Protein AF-A0A1Z5KYS0-F1 (afdb_monomer)

pLDDT: mean 73.04, std 24.01, range [30.31, 96.69]

Foldseek 3Di:
DDDDPDLDDPPDDDDDPDDDDDPDDDDDDDDDDDDDDPDDDDQAAQCPPHDQVRAPAPPVDRSHHNVVVVLVVLCVVPNPPPPQAPRDADDPVLVVVVRVCCRHHNPVPDDCVDVSNVDNND

Structure (mmCIF, N/CA/C/O backbone):
data_AF-A0A1Z5KYS0-F1
#
_entry.id   AF-A0A1Z5KYS0-F1
#
loop_
_atom_site.group_PDB
_atom_site.id
_atom_site.type_symbol
_atom_site.label_atom_id
_atom_site.label_alt_id
_atom_site.label_comp_id
_atom_site.label_asym_id
_atom_site.label_entity_id
_atom_site.label_seq_id
_atom_site.pdbx_PDB_ins_code
_atom_site.Cartn_x
_atom_site.Cartn_y
_atom_site.Cartn_z
_atom_site.occupancy
_atom_site.B_iso_or_equiv
_atom_site.auth_seq_id
_atom_site.auth_comp_id
_atom_site.auth_asym_id
_atom_site.auth_atom_id
_atom_site.pdbx_PDB_model_num
ATOM 1 N N . MET A 1 1 ? 33.883 -16.705 -7.461 1.00 39.38 1 MET A N 1
ATOM 2 C CA . MET A 1 1 ? 33.273 -15.656 -6.619 1.00 39.38 1 MET A CA 1
ATOM 3 C C . MET A 1 1 ? 32.196 -14.963 -7.444 1.00 39.38 1 MET A C 1
ATOM 5 O O . MET A 1 1 ? 32.565 -14.161 -8.294 1.00 39.38 1 MET A O 1
ATOM 9 N N . PRO A 1 2 ? 30.908 -15.334 -7.345 1.00 38.56 2 PRO A N 1
ATOM 10 C CA . PRO A 1 2 ? 29.877 -14.685 -8.144 1.00 38.56 2 PRO A CA 1
ATOM 11 C C . PRO A 1 2 ? 29.482 -13.353 -7.494 1.00 38.56 2 PRO A C 1
ATOM 13 O O . PRO A 1 2 ? 29.273 -13.273 -6.285 1.00 38.56 2 PRO A O 1
ATOM 16 N N . GLY A 1 3 ? 29.469 -12.306 -8.317 1.00 35.06 3 GLY A N 1
ATOM 17 C CA . GLY A 1 3 ? 29.238 -10.921 -7.928 1.00 35.06 3 GLY A CA 1
ATOM 18 C C . GLY A 1 3 ? 27.807 -10.650 -7.473 1.00 35.06 3 GLY A C 1
ATOM 19 O O . GLY A 1 3 ? 26.844 -11.199 -8.005 1.00 35.06 3 GLY A O 1
ATOM 20 N N . HIS A 1 4 ? 27.695 -9.764 -6.487 1.00 38.06 4 HIS A N 1
ATOM 21 C CA . HIS A 1 4 ? 26.445 -9.205 -5.993 1.00 38.06 4 HIS A CA 1
ATOM 22 C C . HIS A 1 4 ? 25.727 -8.440 -7.117 1.00 38.06 4 HIS A C 1
ATOM 24 O O . HIS A 1 4 ? 26.135 -7.342 -7.496 1.00 38.06 4 HIS A O 1
ATOM 30 N N . GLY A 1 5 ? 24.648 -9.019 -7.647 1.00 36.84 5 GLY A N 1
ATOM 31 C CA . GLY A 1 5 ? 23.683 -8.306 -8.478 1.00 36.84 5 GLY A CA 1
ATOM 32 C C . GLY A 1 5 ? 22.889 -7.341 -7.604 1.00 36.84 5 GLY A C 1
ATOM 33 O O . GLY A 1 5 ? 21.962 -7.749 -6.912 1.00 36.84 5 GLY A O 1
ATOM 34 N N . GLY A 1 6 ? 23.296 -6.072 -7.593 1.00 38.47 6 GLY A N 1
ATOM 35 C CA . GLY A 1 6 ? 22.588 -5.010 -6.886 1.00 38.47 6 GLY A CA 1
ATOM 36 C C . GLY A 1 6 ? 21.197 -4.789 -7.480 1.00 38.47 6 GLY A C 1
ATOM 37 O O . GLY A 1 6 ? 21.057 -4.508 -8.670 1.00 38.47 6 GLY A O 1
ATOM 38 N N . CYS A 1 7 ? 20.175 -4.900 -6.638 1.00 47.72 7 CYS A N 1
ATOM 39 C CA . CYS A 1 7 ? 18.810 -4.484 -6.930 1.00 47.72 7 CYS A CA 1
ATOM 40 C C . CYS A 1 7 ? 18.803 -2.952 -7.088 1.00 47.72 7 CYS A C 1
ATOM 42 O O . CYS A 1 7 ? 18.850 -2.214 -6.106 1.00 47.72 7 CYS A O 1
ATOM 44 N N . ARG A 1 8 ? 18.861 -2.448 -8.328 1.00 41.91 8 ARG A N 1
ATOM 45 C CA . ARG A 1 8 ? 18.898 -1.003 -8.593 1.00 41.91 8 ARG A CA 1
ATOM 46 C C . ARG A 1 8 ? 17.485 -0.427 -8.527 1.00 41.91 8 ARG A C 1
ATOM 48 O O . ARG A 1 8 ? 16.832 -0.280 -9.555 1.00 41.91 8 ARG A O 1
ATOM 55 N N . VAL A 1 9 ? 17.037 -0.085 -7.323 1.00 41.75 9 VAL A N 1
ATOM 56 C CA . VAL A 1 9 ? 15.852 0.757 -7.116 1.00 41.75 9 VAL A CA 1
ATOM 57 C C . VAL A 1 9 ? 16.281 2.213 -7.321 1.00 41.75 9 VAL A C 1
ATOM 59 O O . VAL A 1 9 ? 17.163 2.707 -6.621 1.00 41.75 9 VAL A O 1
ATOM 62 N N . ILE A 1 10 ? 15.711 2.892 -8.320 1.00 41.94 10 ILE A N 1
ATOM 63 C CA . ILE A 1 10 ? 15.899 4.337 -8.505 1.00 41.94 10 ILE A CA 1
ATOM 64 C C . ILE A 1 10 ? 15.116 5.034 -7.386 1.00 41.94 10 ILE A C 1
ATOM 66 O O . ILE A 1 10 ? 13.899 5.170 -7.466 1.00 41.94 10 ILE A O 1
ATOM 70 N N . LEU A 1 11 ? 15.816 5.433 -6.323 1.00 36.88 11 LEU A N 1
ATOM 71 C CA . LEU A 1 11 ? 15.319 6.397 -5.346 1.00 36.88 11 LEU A CA 1
ATOM 72 C C . LEU A 1 11 ? 15.327 7.771 -6.037 1.00 36.88 11 LEU A C 1
ATOM 74 O O . LEU A 1 11 ? 16.395 8.325 -6.293 1.00 36.88 11 LEU A O 1
ATOM 78 N N . SER A 1 12 ? 14.163 8.292 -6.419 1.00 33.09 12 SER A N 1
ATOM 79 C CA . SER A 1 12 ? 14.050 9.679 -6.877 1.00 33.09 12 SER A CA 1
ATOM 80 C C . SER A 1 12 ? 13.867 10.589 -5.664 1.00 33.09 12 SER A C 1
ATOM 82 O O . SER A 1 12 ? 12.824 10.531 -5.021 1.00 33.09 12 SER A O 1
ATOM 84 N N . ASP A 1 13 ? 14.872 11.421 -5.385 1.00 30.31 13 ASP A N 1
ATOM 85 C CA . ASP A 1 13 ? 14.805 12.533 -4.433 1.00 30.31 13 ASP A CA 1
ATOM 86 C C . ASP A 1 13 ? 14.952 13.875 -5.190 1.00 30.31 13 ASP A C 1
ATOM 88 O O . ASP A 1 13 ? 15.904 14.053 -5.949 1.00 30.31 13 ASP A O 1
ATOM 92 N N . GLU A 1 14 ? 13.967 14.759 -4.968 1.00 35.59 14 GLU A N 1
ATOM 93 C CA . GLU A 1 14 ? 13.900 16.231 -5.159 1.00 35.59 14 GLU A CA 1
ATOM 94 C C . GLU A 1 14 ? 13.916 16.871 -6.585 1.00 35.59 14 GLU A C 1
ATOM 96 O O . GLU A 1 14 ? 14.666 16.460 -7.474 1.00 35.59 14 GLU A O 1
ATOM 101 N N . PRO A 1 15 ? 13.075 17.904 -6.864 1.00 43.00 15 PRO A N 1
ATOM 102 C CA . PRO A 1 15 ? 12.809 18.431 -8.196 1.00 43.00 15 PRO A CA 1
ATOM 103 C C . PRO A 1 15 ? 13.695 19.645 -8.516 1.00 43.00 15 PRO A C 1
ATOM 105 O O . PRO A 1 15 ? 13.418 20.772 -8.114 1.00 43.00 15 PRO A O 1
ATOM 108 N N . SER A 1 16 ? 14.716 19.453 -9.352 1.00 34.41 16 SER A N 1
ATOM 109 C CA . SER A 1 16 ? 15.463 20.576 -9.928 1.00 34.41 16 SER A CA 1
ATOM 110 C C . SER A 1 16 ? 14.949 20.908 -11.331 1.00 34.41 16 SER A C 1
ATOM 112 O O . SER A 1 16 ? 15.157 20.165 -12.293 1.00 34.41 16 SER A O 1
ATOM 114 N N . LEU A 1 17 ? 14.256 22.047 -11.447 1.00 41.91 17 LEU A N 1
ATOM 115 C CA . LEU A 1 17 ? 13.911 22.699 -12.712 1.00 41.91 17 LEU A CA 1
ATOM 116 C C . LEU A 1 17 ? 15.181 22.878 -13.557 1.00 41.91 17 LEU A C 1
ATOM 118 O O . LEU A 1 17 ? 15.851 23.878 -13.343 1.00 41.91 17 LEU A O 1
ATOM 122 N N . LYS A 1 18 ? 15.475 21.983 -14.517 1.00 40.44 18 LYS A N 1
ATOM 123 C CA . LYS A 1 18 ? 16.079 22.260 -15.848 1.00 40.44 18 LYS A CA 1
ATOM 124 C C . LYS A 1 18 ? 15.988 21.023 -16.754 1.00 40.44 18 LYS A C 1
ATOM 126 O O . LYS A 1 18 ? 16.911 20.225 -16.822 1.00 40.44 18 LYS A O 1
ATOM 131 N N . ALA A 1 19 ? 14.905 20.903 -17.516 1.00 34.00 19 ALA A N 1
ATOM 132 C CA . ALA A 1 19 ? 14.865 20.039 -18.701 1.00 34.00 19 ALA A CA 1
ATOM 133 C C . ALA A 1 19 ? 13.894 20.605 -19.748 1.00 34.00 19 ALA A C 1
ATOM 135 O O . ALA A 1 19 ? 13.027 19.919 -20.283 1.00 34.00 19 ALA A O 1
ATOM 136 N N . ALA A 1 20 ? 14.029 21.900 -20.038 1.00 43.34 20 ALA A N 1
ATOM 137 C CA . ALA A 1 20 ? 13.602 22.394 -21.333 1.00 43.34 20 ALA A CA 1
ATOM 138 C C . ALA A 1 20 ? 14.529 21.777 -22.387 1.00 43.34 20 ALA A C 1
ATOM 140 O O . ALA A 1 20 ? 15.750 21.792 -22.225 1.00 43.34 20 ALA A O 1
ATOM 141 N N . THR A 1 21 ? 13.934 21.329 -23.490 1.00 45.03 21 THR A N 1
ATOM 142 C CA . THR A 1 21 ? 14.578 20.792 -24.701 1.00 45.03 21 THR A CA 1
ATOM 143 C C . THR A 1 21 ? 14.892 19.295 -24.666 1.00 45.03 21 THR A C 1
ATOM 145 O O . THR A 1 21 ? 15.998 18.896 -24.342 1.00 45.03 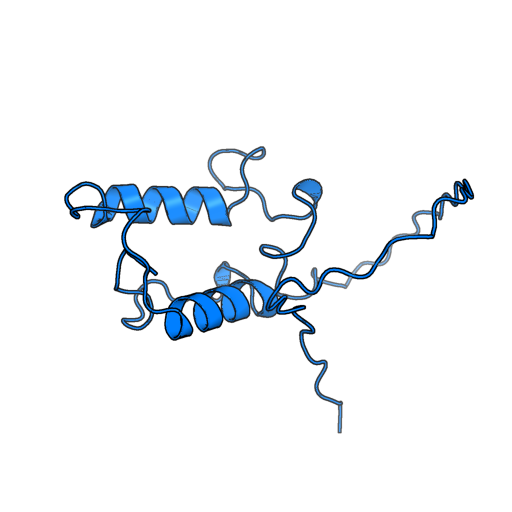21 THR A O 1
ATOM 148 N N . MET A 1 22 ? 13.936 18.471 -25.111 1.00 47.06 22 MET A N 1
ATOM 149 C CA . MET A 1 22 ? 14.167 17.451 -26.149 1.00 47.06 22 MET A CA 1
ATOM 150 C C . MET A 1 22 ? 12.843 16.791 -26.561 1.00 47.06 22 MET A C 1
ATOM 152 O O . MET A 1 22 ? 12.547 15.645 -26.249 1.00 47.06 22 MET A O 1
ATOM 156 N N . TRP A 1 23 ? 12.039 17.536 -27.323 1.00 37.59 23 TRP A N 1
ATOM 157 C CA . TRP A 1 23 ? 10.987 16.959 -28.160 1.00 37.59 23 TRP A CA 1
ATOM 158 C C . TRP A 1 23 ? 11.532 16.803 -29.578 1.00 37.59 23 TRP A C 1
ATOM 160 O O . TRP A 1 23 ? 11.485 17.738 -30.384 1.00 37.59 23 TRP A O 1
ATOM 170 N N . ARG A 1 24 ? 12.060 15.619 -29.894 1.00 4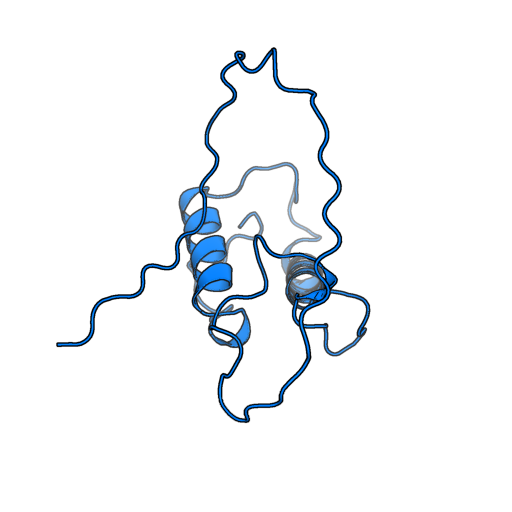1.84 24 ARG A N 1
ATOM 171 C CA . ARG A 1 24 ? 12.163 15.126 -31.271 1.00 41.84 24 ARG A CA 1
ATOM 172 C C . ARG A 1 24 ? 11.913 13.629 -31.271 1.00 41.84 24 ARG A C 1
ATOM 174 O O . ARG A 1 24 ? 12.621 12.863 -30.629 1.00 41.84 24 ARG A O 1
ATOM 181 N N . GLY A 1 25 ? 10.852 13.259 -31.977 1.00 45.97 25 GLY A N 1
ATOM 182 C CA . GLY A 1 25 ? 10.387 11.894 -32.095 1.00 45.97 25 GLY A CA 1
ATOM 183 C C . GLY A 1 25 ? 11.383 10.973 -32.786 1.00 45.97 25 GLY A C 1
ATOM 184 O O . GLY A 1 25 ? 12.182 11.376 -33.633 1.00 45.97 25 GLY A O 1
ATOM 185 N N . LYS A 1 26 ? 11.241 9.695 -32.459 1.00 43.56 26 LYS A N 1
ATOM 186 C CA . LYS A 1 26 ? 11.567 8.597 -33.355 1.00 43.56 26 LYS A CA 1
ATOM 187 C C . LYS A 1 26 ? 10.718 7.400 -32.947 1.00 43.56 26 LYS A C 1
ATOM 189 O O . LYS A 1 26 ? 10.873 6.850 -31.864 1.00 43.56 26 LYS A O 1
ATOM 194 N N . VAL A 1 27 ? 9.792 7.043 -33.826 1.00 52.59 27 VAL A N 1
ATOM 195 C CA . VAL A 1 27 ? 9.081 5.769 -33.801 1.00 52.59 27 VAL A CA 1
ATOM 196 C C . VAL A 1 27 ? 10.042 4.679 -34.273 1.00 52.59 27 VAL A C 1
ATOM 198 O O . VAL A 1 27 ? 10.623 4.791 -35.349 1.00 52.59 27 VAL A O 1
ATOM 201 N N . VAL A 1 28 ? 10.219 3.628 -33.474 1.00 45.19 28 VAL A N 1
ATOM 202 C CA . VAL A 1 28 ? 10.783 2.352 -33.931 1.00 45.19 28 VAL A CA 1
ATOM 203 C C . VAL A 1 28 ? 9.958 1.245 -33.288 1.00 45.19 28 VAL A C 1
ATOM 205 O O . VAL A 1 28 ? 10.158 0.888 -32.131 1.00 45.19 28 VAL A O 1
ATOM 208 N N . HIS A 1 29 ? 9.014 0.695 -34.048 1.00 41.78 29 HIS A N 1
ATOM 209 C CA . HIS A 1 29 ? 8.437 -0.603 -33.729 1.00 41.78 29 HIS A CA 1
ATOM 210 C C . HIS A 1 29 ? 9.531 -1.665 -33.904 1.00 41.78 29 HIS A C 1
ATOM 212 O O . HIS A 1 29 ? 9.937 -1.952 -35.027 1.00 41.78 29 HIS A O 1
ATOM 218 N N . SER A 1 30 ? 10.003 -2.259 -32.805 1.00 38.88 30 SER A N 1
ATOM 219 C CA . SER A 1 30 ? 10.823 -3.474 -32.838 1.00 38.88 30 SER A CA 1
ATOM 220 C C .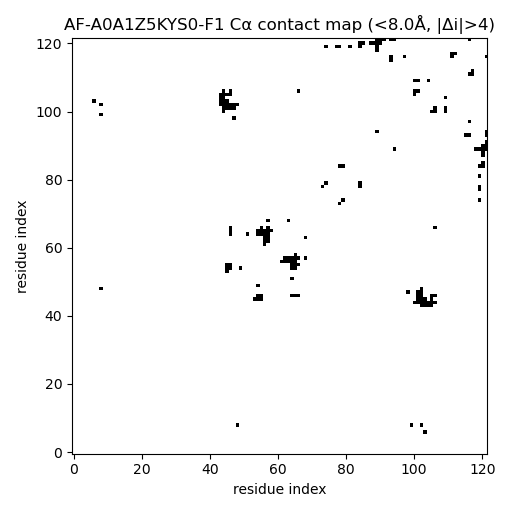 SER A 1 30 ? 10.087 -4.593 -32.113 1.00 38.88 30 SER A C 1
ATOM 222 O O . SER A 1 30 ? 9.973 -4.614 -30.893 1.00 38.88 30 SER A O 1
ATOM 224 N N . TRP A 1 31 ? 9.543 -5.502 -32.908 1.00 49.34 31 TRP A N 1
ATOM 225 C CA . TRP A 1 31 ? 8.783 -6.675 -32.514 1.00 49.34 31 TRP A CA 1
ATOM 226 C C . TRP A 1 31 ? 9.813 -7.798 -32.436 1.00 49.34 31 TRP A C 1
ATOM 228 O O . TRP A 1 31 ? 10.346 -8.237 -33.456 1.00 49.34 31 TRP A O 1
ATOM 238 N N . LYS A 1 32 ? 10.176 -8.209 -31.218 1.00 49.41 32 LYS A N 1
ATOM 239 C CA . LYS A 1 32 ? 11.165 -9.267 -30.993 1.00 49.41 32 LYS A CA 1
ATOM 240 C C . LYS A 1 32 ? 10.485 -10.516 -30.439 1.00 49.41 32 LYS A C 1
ATOM 242 O O . LYS A 1 32 ? 10.127 -10.586 -29.273 1.00 49.41 32 LYS A O 1
ATOM 247 N N . LYS A 1 33 ? 10.304 -11.456 -31.372 1.00 46.69 33 LYS A N 1
ATOM 248 C CA . LYS A 1 33 ? 10.297 -12.926 -31.269 1.00 46.69 33 LYS A CA 1
ATOM 249 C C . LYS A 1 33 ? 10.306 -13.524 -29.855 1.00 46.69 33 LYS A C 1
ATOM 251 O O . LYS A 1 33 ? 11.322 -13.505 -29.168 1.00 46.69 33 LYS A O 1
ATOM 256 N N . PHE A 1 34 ? 9.201 -14.193 -29.530 1.00 44.41 34 PHE A N 1
ATOM 257 C CA . PHE A 1 34 ? 9.133 -15.260 -28.537 1.00 44.41 34 PHE A CA 1
ATOM 258 C C . PHE A 1 34 ? 9.970 -16.462 -29.003 1.00 44.41 34 PHE A C 1
ATOM 260 O O . PHE A 1 34 ? 9.700 -17.041 -30.055 1.00 44.41 34 PHE A O 1
ATOM 267 N N . HIS A 1 35 ? 10.955 -16.855 -28.201 1.00 42.09 35 HIS A N 1
ATOM 268 C CA . HIS A 1 35 ? 11.485 -18.216 -28.171 1.00 42.09 35 HIS A CA 1
ATOM 269 C C . HIS A 1 35 ? 11.532 -18.631 -26.702 1.00 42.09 35 HIS A C 1
ATOM 271 O O . HIS A 1 35 ? 12.138 -17.947 -25.880 1.00 42.09 35 HIS A O 1
ATOM 277 N N . GLY A 1 36 ? 10.821 -19.707 -26.371 1.00 41.97 36 GLY A N 1
ATOM 278 C CA . GLY A 1 36 ? 10.733 -20.217 -25.011 1.00 41.97 36 GLY A CA 1
ATOM 279 C C . GLY A 1 36 ? 12.079 -20.737 -24.511 1.00 41.97 36 GLY A C 1
ATOM 280 O O . GLY A 1 36 ? 12.744 -21.514 -25.195 1.00 41.97 36 GLY A O 1
ATOM 281 N N . SER A 1 37 ? 12.427 -20.344 -23.287 1.00 38.81 37 SER A N 1
ATOM 282 C CA . SER A 1 37 ? 13.348 -21.074 -22.423 1.00 38.81 37 SER A CA 1
ATOM 283 C C . SER A 1 37 ? 12.682 -21.227 -21.060 1.00 38.81 37 SER A C 1
ATOM 285 O O . SER A 1 37 ? 12.399 -20.248 -20.373 1.00 38.81 37 SER A O 1
ATOM 287 N N . LEU A 1 38 ? 12.416 -22.475 -20.689 1.00 47.12 38 LEU A N 1
ATOM 288 C CA . LEU A 1 38 ? 12.174 -22.901 -19.317 1.00 47.12 38 LEU A CA 1
ATOM 289 C C . LEU A 1 38 ? 13.385 -22.480 -18.456 1.00 47.12 38 LEU A C 1
ATOM 291 O O . LEU A 1 38 ? 14.521 -22.597 -18.911 1.00 47.12 38 LEU A O 1
ATOM 295 N N . ALA A 1 39 ? 13.122 -22.011 -17.233 1.00 45.47 39 ALA A N 1
ATOM 296 C CA . ALA A 1 39 ? 14.080 -21.557 -16.213 1.00 45.47 39 ALA A CA 1
ATOM 297 C C . ALA A 1 39 ? 14.654 -20.125 -16.343 1.00 45.47 39 ALA A C 1
ATOM 299 O O . ALA A 1 39 ? 15.858 -19.915 -16.437 1.00 45.47 39 ALA A O 1
ATOM 300 N N . SER A 1 40 ? 13.808 -19.119 -16.131 1.00 40.88 40 SER A N 1
ATOM 301 C CA . SER A 1 40 ? 14.139 -18.108 -15.121 1.00 40.88 40 SER A CA 1
ATOM 302 C C . SER A 1 40 ? 12.862 -17.770 -14.371 1.00 40.88 40 SER A C 1
ATOM 304 O O . SER A 1 40 ? 11.967 -17.134 -14.925 1.00 40.88 40 SER A O 1
ATOM 306 N N . LEU A 1 41 ? 12.757 -18.232 -13.123 1.00 41.25 41 LEU A N 1
ATOM 307 C CA . LEU A 1 41 ? 11.813 -17.639 -12.181 1.00 41.25 41 LEU A CA 1
ATOM 308 C C . LEU A 1 41 ? 11.959 -16.109 -12.280 1.00 41.25 41 LEU A C 1
ATOM 310 O O . LEU A 1 41 ? 13.102 -15.642 -12.382 1.00 41.25 41 LEU A O 1
ATOM 314 N N . PRO A 1 42 ? 10.852 -15.346 -12.301 1.00 45.09 42 PRO A N 1
ATOM 315 C CA . PRO A 1 42 ? 10.921 -13.891 -12.367 1.00 45.09 42 PRO A CA 1
ATOM 316 C C . PRO A 1 42 ? 11.895 -13.405 -11.281 1.00 45.09 42 PRO A C 1
ATOM 318 O O . PRO A 1 42 ? 11.809 -13.895 -10.149 1.00 45.09 42 PRO A O 1
ATOM 321 N N . PRO A 1 43 ? 12.878 -12.536 -11.599 1.00 48.16 43 PRO A N 1
ATOM 322 C CA . PRO A 1 43 ? 13.821 -12.044 -10.602 1.00 48.16 43 PRO A CA 1
ATOM 323 C C . PRO A 1 43 ? 13.061 -11.538 -9.373 1.00 48.16 43 PRO A C 1
ATOM 325 O O . PRO A 1 43 ? 12.198 -10.681 -9.466 1.00 48.16 43 PRO A O 1
ATOM 328 N N . LYS A 1 44 ? 13.319 -12.135 -8.215 1.00 52.72 44 LYS A N 1
ATOM 329 C CA . LYS A 1 44 ? 12.631 -11.851 -6.948 1.00 52.72 44 LYS A CA 1
ATOM 330 C C . LYS A 1 44 ? 12.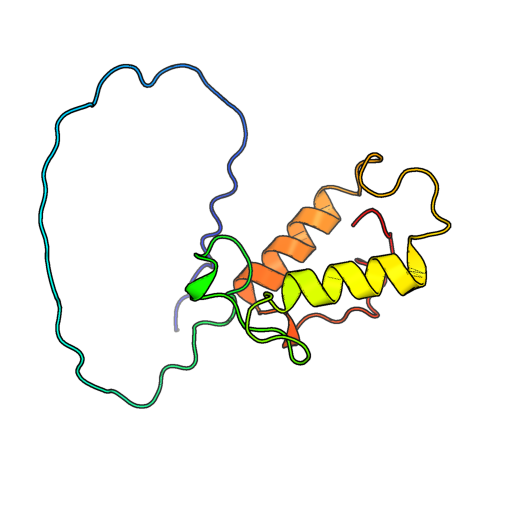502 -10.325 -6.768 1.00 52.72 44 LYS A C 1
ATOM 332 O O . LYS A 1 44 ? 13.527 -9.653 -6.757 1.00 52.72 44 LYS A O 1
ATOM 337 N N . GLY A 1 45 ? 11.267 -9.792 -6.729 1.00 60.38 45 GLY A N 1
ATOM 338 C CA . GLY A 1 45 ? 11.012 -8.340 -6.654 1.00 60.38 45 GLY A CA 1
ATOM 339 C C . GLY A 1 45 ? 10.226 -7.681 -7.808 1.00 60.38 45 GLY A C 1
ATOM 340 O O . GLY A 1 45 ? 10.783 -6.890 -8.557 1.00 60.38 45 GLY A O 1
ATOM 341 N N . HIS A 1 46 ? 8.926 -7.977 -7.954 1.00 68.56 46 HIS A N 1
ATOM 342 C CA . HIS A 1 46 ? 8.070 -7.480 -9.061 1.00 68.56 46 HIS A CA 1
ATOM 343 C C . HIS A 1 46 ? 6.866 -6.633 -8.611 1.00 68.56 46 HIS A C 1
ATOM 345 O O . HIS A 1 46 ? 5.899 -6.488 -9.346 1.00 68.56 46 HIS A O 1
ATOM 351 N N . SER A 1 47 ? 6.848 -6.111 -7.386 1.00 82.44 47 SER A N 1
ATOM 352 C CA . SER A 1 47 ? 5.647 -5.419 -6.875 1.00 82.44 47 SER A CA 1
ATOM 353 C C . SER A 1 47 ? 5.779 -3.898 -6.802 1.00 82.44 47 SER A C 1
ATOM 355 O O . SER A 1 47 ? 4.784 -3.224 -6.561 1.00 82.44 47 SER A O 1
ATOM 357 N N . MET A 1 48 ? 6.979 -3.346 -7.011 1.00 87.38 48 MET A N 1
ATOM 358 C CA . MET A 1 48 ? 7.272 -1.916 -6.875 1.00 87.38 48 MET A CA 1
ATOM 359 C C . MET A 1 48 ? 8.135 -1.443 -8.046 1.00 87.38 48 MET A C 1
ATOM 361 O O . MET A 1 48 ? 9.105 -2.103 -8.405 1.00 87.38 48 MET A O 1
ATOM 365 N N . GLY A 1 49 ? 7.797 -0.291 -8.631 1.00 86.88 49 GLY A N 1
ATOM 366 C CA . GLY A 1 49 ? 8.578 0.313 -9.720 1.00 86.88 49 GLY A CA 1
ATOM 367 C C . GLY A 1 49 ? 8.485 -0.403 -11.076 1.00 86.88 49 GLY A C 1
ATOM 368 O O . GLY A 1 49 ? 9.303 -0.133 -11.952 1.00 86.88 49 GLY A O 1
ATOM 369 N N . VAL A 1 50 ? 7.501 -1.290 -11.259 1.00 89.06 50 VAL A N 1
ATOM 370 C CA . VAL A 1 50 ? 7.243 -2.026 -12.510 1.00 89.06 50 VAL A CA 1
ATOM 371 C C . VAL A 1 50 ? 5.846 -1.706 -13.068 1.00 89.06 50 VAL A C 1
ATOM 373 O O . VAL A 1 50 ? 4.997 -1.204 -12.323 1.00 89.06 50 VAL A O 1
ATOM 376 N N . PRO A 1 51 ? 5.573 -1.961 -14.363 1.00 92.25 51 PRO A N 1
ATOM 377 C CA . PRO A 1 51 ? 4.232 -1.821 -14.930 1.00 92.25 51 PRO A CA 1
ATOM 378 C C . PRO A 1 51 ? 3.198 -2.696 -14.209 1.00 92.25 51 PRO A C 1
ATOM 380 O O . PRO A 1 51 ? 3.499 -3.817 -13.811 1.00 92.25 51 PRO A O 1
ATOM 383 N N . LEU A 1 52 ? 1.946 -2.230 -14.116 1.00 91.00 52 LEU A N 1
ATOM 384 C CA . LEU A 1 52 ? 0.866 -2.984 -13.458 1.00 91.00 52 LEU A CA 1
ATOM 385 C C . LEU A 1 52 ? 0.611 -4.366 -14.082 1.00 91.00 52 LEU A C 1
ATOM 387 O O . LEU A 1 52 ? 0.181 -5.269 -13.373 1.00 91.00 52 LEU A O 1
ATOM 391 N N . SER A 1 53 ? 0.887 -4.535 -15.381 1.00 90.12 53 SER A N 1
ATOM 392 C CA . SER A 1 53 ? 0.786 -5.823 -16.085 1.00 90.12 53 SER A CA 1
ATOM 393 C C . SER A 1 53 ? 1.764 -6.878 -15.574 1.00 90.12 53 SER A C 1
ATOM 395 O O . SER A 1 53 ? 1.522 -8.067 -15.760 1.00 90.12 53 SER A O 1
ATOM 397 N N . ASP A 1 54 ? 2.860 -6.434 -14.958 1.00 90.12 54 ASP A N 1
ATOM 398 C CA . ASP A 1 54 ? 3.974 -7.279 -14.531 1.00 90.12 54 ASP A CA 1
ATOM 399 C C . ASP A 1 54 ? 3.918 -7.545 -13.016 1.00 90.12 54 ASP A C 1
ATOM 401 O O . ASP A 1 54 ? 4.707 -8.327 -12.482 1.00 90.12 54 ASP A O 1
ATOM 405 N N . CYS A 1 55 ? 2.971 -6.910 -12.317 1.00 91.12 55 CYS A N 1
ATOM 406 C CA . CYS A 1 55 ? 2.725 -7.135 -10.903 1.00 91.12 55 CYS A CA 1
ATOM 407 C C . CYS A 1 55 ? 2.082 -8.512 -10.670 1.00 91.12 55 CYS A C 1
ATOM 409 O O . CYS A 1 55 ? 1.153 -8.890 -11.389 1.00 91.12 55 CYS A O 1
ATOM 411 N N . PRO A 1 56 ? 2.474 -9.235 -9.605 1.00 90.38 56 PRO A N 1
ATOM 412 C CA . PRO A 1 56 ? 1.771 -10.442 -9.189 1.00 90.38 56 PRO A CA 1
ATOM 413 C C . PRO A 1 56 ? 0.288 -10.144 -8.897 1.00 90.38 56 PRO A C 1
ATOM 415 O O . PRO A 1 56 ? 0.010 -9.204 -8.139 1.00 90.38 56 PRO A O 1
ATOM 418 N N . PRO A 1 57 ? -0.661 -10.911 -9.460 1.00 92.50 57 PRO A N 1
ATOM 419 C CA . PRO A 1 57 ? -2.083 -10.729 -9.189 1.00 92.50 57 PRO A CA 1
ATOM 420 C C . PRO A 1 57 ? -2.442 -11.177 -7.768 1.00 92.50 57 PRO A C 1
ATOM 422 O O . PRO A 1 57 ? -1.799 -12.060 -7.201 1.00 92.50 57 PRO A O 1
ATOM 425 N N . SER A 1 58 ? -3.485 -10.584 -7.190 1.00 92.81 58 SER A N 1
ATOM 426 C CA . SER A 1 58 ? -4.053 -11.039 -5.920 1.00 92.81 58 SER A CA 1
ATOM 427 C C . SER A 1 58 ? -4.785 -12.378 -6.076 1.00 92.81 58 SER A C 1
ATOM 429 O O . SER A 1 58 ? -5.234 -12.726 -7.170 1.00 92.81 58 SER A O 1
ATOM 431 N N . LEU A 1 59 ? -4.929 -13.117 -4.971 1.00 87.75 59 LEU A N 1
ATOM 432 C CA . LEU A 1 59 ? -5.643 -14.400 -4.946 1.00 87.75 59 LEU A CA 1
ATOM 433 C C . LEU A 1 59 ? -7.152 -14.232 -5.175 1.00 87.75 59 LEU A C 1
ATOM 435 O O . LEU A 1 59 ? -7.771 -15.076 -5.816 1.00 87.75 59 LEU A O 1
ATOM 439 N N . ASP A 1 60 ? -7.725 -13.133 -4.678 1.00 90.56 60 ASP A N 1
ATOM 440 C CA . ASP A 1 60 ? -9.171 -12.893 -4.712 1.00 90.56 60 ASP A CA 1
ATOM 441 C C . ASP A 1 60 ? -9.625 -12.209 -6.014 1.00 90.56 60 ASP A C 1
ATOM 443 O O . ASP A 1 60 ? -10.781 -12.326 -6.421 1.00 90.56 60 ASP A O 1
ATOM 447 N N . ASN A 1 61 ? -8.725 -11.478 -6.684 1.00 92.81 61 ASN A N 1
ATOM 448 C CA . ASN A 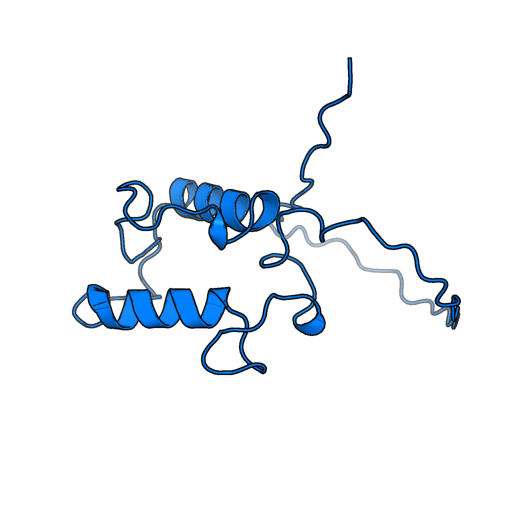1 61 ? -9.013 -10.764 -7.926 1.00 92.81 61 ASN A CA 1
ATOM 449 C C . ASN A 1 61 ? -7.761 -10.613 -8.811 1.00 92.81 61 ASN A C 1
ATOM 451 O O . ASN A 1 61 ? -6.852 -9.836 -8.505 1.00 92.81 61 ASN A O 1
ATOM 455 N N . GLN A 1 62 ? -7.756 -11.279 -9.970 1.00 93.44 62 GLN A N 1
ATOM 456 C CA . GLN A 1 62 ? -6.631 -11.250 -10.915 1.00 93.44 62 GLN A CA 1
ATOM 457 C C . GLN A 1 62 ? -6.345 -9.871 -11.537 1.00 93.44 62 GLN A C 1
ATOM 459 O O . GLN A 1 62 ? -5.281 -9.669 -12.113 1.00 93.44 62 GLN A O 1
ATOM 464 N N . TYR A 1 63 ? -7.283 -8.924 -11.443 1.00 95.12 63 TYR A N 1
ATOM 465 C CA . TYR A 1 63 ? -7.124 -7.557 -11.949 1.00 95.12 63 TYR A CA 1
ATOM 466 C C . TYR A 1 63 ? -6.534 -6.594 -10.910 1.00 95.12 63 TYR A C 1
ATOM 468 O O . TYR A 1 63 ? -6.324 -5.420 -11.210 1.00 95.12 63 TYR A O 1
ATOM 476 N N . VAL A 1 64 ? -6.278 -7.071 -9.689 1.00 95.31 64 VAL A N 1
ATOM 477 C CA . VAL A 1 64 ? -5.732 -6.274 -8.588 1.00 95.31 64 VAL A CA 1
ATOM 478 C C . VAL A 1 64 ? -4.349 -6.811 -8.220 1.00 95.31 64 VAL A C 1
ATOM 480 O O . VAL A 1 64 ? -4.228 -8.007 -7.953 1.00 95.31 64 VAL A O 1
ATOM 483 N N . PRO A 1 65 ? -3.302 -5.968 -8.157 1.00 93.88 65 PRO A N 1
ATOM 484 C CA . PRO A 1 65 ? -1.992 -6.389 -7.675 1.00 93.88 65 PRO A CA 1
ATOM 485 C C . PRO A 1 65 ? -2.047 -6.908 -6.238 1.00 93.88 65 PRO A C 1
ATOM 487 O O . PRO A 1 65 ? -2.698 -6.318 -5.373 1.00 93.88 65 PRO A O 1
ATOM 490 N N . TRP A 1 66 ? -1.297 -7.969 -5.953 1.00 92.19 66 TRP A N 1
ATOM 491 C CA . TRP A 1 66 ? -1.287 -8.590 -4.633 1.00 92.19 66 TRP A CA 1
ATOM 492 C C . TRP A 1 66 ? -0.846 -7.629 -3.519 1.00 92.19 66 TRP A C 1
ATOM 494 O O . TRP A 1 66 ? -1.461 -7.616 -2.456 1.00 92.19 66 TRP A O 1
ATOM 504 N N . LEU A 1 67 ? 0.137 -6.758 -3.785 1.00 92.62 67 LEU A N 1
ATOM 505 C CA . LEU A 1 67 ? 0.579 -5.721 -2.844 1.00 92.62 67 LEU A CA 1
ATOM 506 C C . LEU A 1 67 ? -0.564 -4.791 -2.423 1.00 92.62 67 LEU A C 1
ATOM 508 O O . LEU A 1 67 ? -0.724 -4.514 -1.240 1.00 92.62 67 LEU A O 1
ATOM 512 N N . VAL A 1 68 ? -1.382 -4.353 -3.383 1.00 94.81 68 VAL A N 1
ATOM 513 C CA . VAL A 1 68 ? -2.518 -3.461 -3.119 1.00 94.81 68 VAL A CA 1
ATOM 514 C C . VAL A 1 68 ? -3.539 -4.167 -2.236 1.00 94.81 68 VAL A C 1
ATOM 516 O O . VAL A 1 68 ? -3.910 -3.640 -1.192 1.00 94.81 68 VAL A O 1
ATOM 519 N N . SER A 1 69 ? -3.928 -5.389 -2.613 1.00 94.25 69 SER A N 1
ATOM 520 C CA . SER A 1 69 ? -4.844 -6.212 -1.818 1.00 94.25 69 SER A CA 1
ATOM 521 C C . SER A 1 69 ? -4.322 -6.422 -0.391 1.00 94.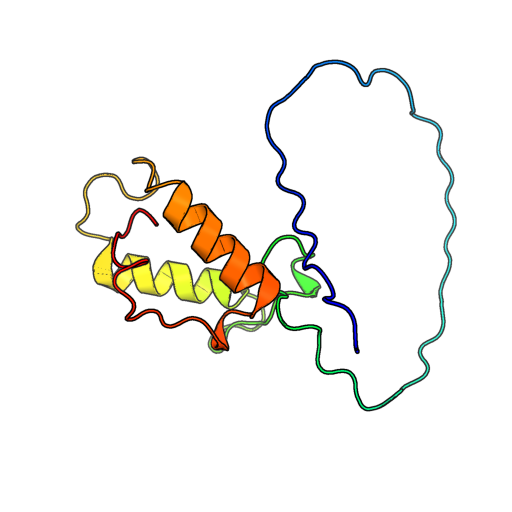25 69 SER A C 1
ATOM 523 O O . SER A 1 69 ? -5.062 -6.243 0.575 1.00 94.25 69 SER A O 1
ATOM 525 N N . LEU A 1 70 ? -3.029 -6.724 -0.230 1.00 92.25 70 LEU A N 1
ATOM 526 C CA . LEU A 1 70 ? -2.423 -6.918 1.081 1.00 92.25 70 LEU A CA 1
ATOM 527 C C . LEU A 1 70 ? -2.489 -5.656 1.948 1.00 92.25 70 LEU A C 1
ATOM 529 O O . LEU A 1 70 ? -2.951 -5.739 3.085 1.00 92.25 70 LEU A O 1
ATOM 533 N N . CYS A 1 71 ? -2.047 -4.509 1.425 1.00 93.75 71 CYS A N 1
ATOM 534 C CA . CYS A 1 71 ? -2.069 -3.240 2.152 1.00 93.75 71 CYS A CA 1
ATOM 535 C C . CYS A 1 71 ? -3.493 -2.865 2.581 1.00 93.75 71 CYS A C 1
ATOM 537 O O . CYS A 1 71 ? -3.693 -2.444 3.719 1.00 93.75 71 CYS A O 1
ATOM 539 N N . THR A 1 72 ? -4.487 -3.073 1.710 1.00 95.06 72 THR A N 1
ATOM 540 C CA . THR A 1 72 ? -5.897 -2.834 2.044 1.00 95.06 72 THR A CA 1
ATOM 541 C C . THR A 1 72 ? -6.346 -3.695 3.221 1.00 95.06 72 THR A C 1
ATOM 543 O O . THR A 1 72 ? -6.823 -3.145 4.208 1.00 95.06 72 THR A O 1
ATOM 546 N N . ARG A 1 73 ? -6.107 -5.014 3.186 1.00 93.62 73 ARG A N 1
ATOM 547 C CA . ARG A 1 73 ? -6.485 -5.913 4.295 1.00 93.62 73 ARG A CA 1
ATOM 548 C C . ARG A 1 73 ? -5.826 -5.522 5.615 1.00 93.62 73 ARG A C 1
ATOM 550 O O . ARG A 1 73 ? -6.443 -5.619 6.670 1.00 93.62 73 ARG A O 1
ATOM 557 N N . VAL A 1 74 ? -4.563 -5.097 5.568 1.00 93.31 74 VAL A N 1
ATOM 558 C CA . VAL A 1 74 ? -3.839 -4.645 6.761 1.00 93.31 74 VAL A CA 1
ATOM 559 C C . VAL A 1 74 ? -4.515 -3.406 7.351 1.00 93.31 74 VAL A C 1
ATOM 561 O O . VAL A 1 74 ? -4.799 -3.386 8.546 1.00 93.31 74 VAL A O 1
ATOM 564 N N . VAL A 1 75 ? -4.832 -2.400 6.533 1.00 95.38 75 VAL A N 1
ATOM 565 C CA . VAL A 1 75 ? -5.515 -1.180 6.997 1.00 95.38 75 VAL A CA 1
ATOM 566 C C . VAL A 1 75 ? -6.933 -1.472 7.491 1.00 95.38 75 VAL A C 1
ATOM 568 O O . VAL A 1 75 ? -7.343 -0.904 8.499 1.00 95.38 75 VAL A O 1
ATOM 571 N N . GLU A 1 76 ? -7.658 -2.389 6.856 1.00 95.75 76 GLU A N 1
ATOM 572 C CA . GLU A 1 76 ? -8.971 -2.839 7.331 1.00 95.75 76 GLU A CA 1
ATOM 573 C C . GLU A 1 76 ? -8.886 -3.519 8.703 1.00 95.75 76 GLU A C 1
ATOM 575 O O . GLU A 1 76 ? -9.714 -3.256 9.571 1.00 95.75 76 GLU A O 1
ATOM 580 N N . ALA A 1 77 ? -7.868 -4.356 8.921 1.00 93.94 77 ALA A N 1
ATOM 581 C CA . ALA A 1 77 ? -7.708 -5.105 10.163 1.00 93.94 77 ALA A CA 1
ATOM 582 C C . ALA A 1 77 ? -7.195 -4.256 11.338 1.00 93.94 77 ALA A C 1
ATOM 584 O O . ALA A 1 77 ? -7.592 -4.505 12.474 1.00 93.94 77 ALA A O 1
ATOM 585 N N . LYS A 1 78 ? -6.290 -3.294 11.093 1.00 91.50 78 LYS A N 1
ATOM 586 C CA . LYS A 1 78 ? -5.591 -2.554 12.167 1.00 91.50 78 LYS A CA 1
ATOM 587 C C . LYS A 1 78 ? -5.683 -1.025 12.081 1.00 91.50 78 LYS A C 1
ATOM 589 O O . LYS A 1 78 ? -5.338 -0.339 13.036 1.00 91.50 78 LYS A O 1
ATOM 594 N N . GLY A 1 79 ? -6.101 -0.472 10.944 1.00 94.50 79 GLY A N 1
ATOM 595 C CA . GLY A 1 79 ? -6.007 0.962 10.654 1.00 94.50 79 GLY A CA 1
ATOM 596 C C . GLY A 1 79 ? -7.304 1.750 10.761 1.00 94.50 79 GLY A C 1
ATOM 597 O O . GLY A 1 79 ? -7.237 2.956 10.963 1.00 94.50 79 GLY A O 1
ATOM 598 N N . LEU A 1 80 ? -8.479 1.124 10.677 1.00 96.12 80 LEU A N 1
ATOM 599 C CA . LEU A 1 80 ? -9.748 1.868 10.595 1.00 96.12 80 LEU A CA 1
ATOM 600 C C . LEU A 1 80 ? -10.041 2.753 11.818 1.00 96.12 80 LEU A C 1
ATOM 602 O O . LEU A 1 80 ? -10.638 3.817 11.674 1.00 96.12 80 LEU A O 1
ATOM 606 N N . GLU A 1 81 ? -9.581 2.351 13.002 1.00 95.44 81 GLU A N 1
ATOM 607 C CA . GLU A 1 81 ? -9.718 3.131 14.241 1.00 95.44 81 GLU A CA 1
ATOM 608 C C . GLU A 1 81 ? -8.543 4.100 14.470 1.00 95.44 81 GLU A C 1
ATOM 610 O O . GLU A 1 81 ? -8.559 4.905 15.402 1.00 95.44 81 GLU A O 1
ATOM 615 N N . THR A 1 82 ? -7.516 4.058 13.614 1.00 95.75 82 THR A N 1
ATOM 616 C CA . THR A 1 82 ? -6.348 4.931 13.735 1.00 95.75 82 THR A CA 1
ATOM 617 C C . THR A 1 82 ? -6.680 6.334 13.233 1.00 95.75 82 THR A C 1
ATOM 619 O O . THR A 1 82 ? -7.097 6.554 12.094 1.00 95.75 82 THR A O 1
ATOM 622 N N . VAL A 1 83 ? -6.437 7.339 14.073 1.00 95.75 83 VAL A N 1
ATOM 623 C CA . VAL A 1 83 ? -6.634 8.738 13.694 1.00 95.75 83 VAL A CA 1
ATOM 624 C C . VAL A 1 83 ? -5.635 9.120 12.604 1.00 95.75 83 VAL A C 1
ATOM 626 O O . VAL A 1 83 ? -4.436 9.164 12.831 1.00 95.75 83 VAL A O 1
ATOM 629 N N . GLY A 1 84 ? -6.138 9.487 11.427 1.00 96.69 84 GLY A N 1
ATOM 630 C CA . GLY A 1 84 ? -5.311 10.064 10.369 1.00 96.69 84 GLY A CA 1
ATOM 631 C C . GLY A 1 84 ? -4.492 9.079 9.540 1.00 96.69 84 GLY A C 1
ATOM 632 O O . GLY A 1 84 ? -3.436 9.460 9.032 1.00 96.69 84 GLY A O 1
ATOM 633 N N . VAL A 1 85 ? -4.994 7.861 9.326 1.00 95.75 85 VAL A N 1
ATOM 634 C CA . VAL A 1 85 ? -4.482 6.964 8.274 1.00 95.75 85 VAL A CA 1
ATOM 635 C C . VAL A 1 85 ? -4.373 7.708 6.935 1.00 95.75 85 VAL A C 1
ATOM 637 O O . VAL A 1 85 ? -5.208 8.556 6.613 1.00 95.75 85 VAL A O 1
ATOM 640 N N . TYR A 1 86 ? -3.302 7.429 6.190 1.00 95.44 86 TYR A N 1
ATOM 641 C CA . TYR A 1 86 ? -2.919 8.053 4.913 1.00 95.44 86 TYR A CA 1
ATOM 642 C C . TYR A 1 86 ? -2.578 9.552 4.934 1.00 95.44 86 TYR A C 1
ATOM 644 O O . TYR A 1 86 ? -2.022 10.039 3.952 1.00 95.44 86 TYR A O 1
ATOM 652 N N . ARG A 1 87 ? -2.863 10.292 6.016 1.00 96.69 87 ARG A N 1
ATOM 653 C CA . ARG A 1 87 ? -2.477 11.714 6.145 1.00 96.69 87 ARG A CA 1
ATOM 654 C C . ARG A 1 87 ? -1.308 11.951 7.098 1.00 96.69 87 ARG A C 1
ATOM 656 O O . ARG A 1 87 ? -0.557 12.899 6.896 1.00 96.69 87 ARG A O 1
ATOM 663 N N . ILE A 1 88 ? -1.169 11.132 8.141 1.00 96.50 88 ILE A N 1
ATOM 664 C CA . ILE A 1 88 ? -0.018 11.179 9.047 1.00 96.50 88 ILE A CA 1
ATOM 665 C C . ILE A 1 88 ? 1.129 10.411 8.375 1.00 96.50 88 ILE A C 1
ATOM 667 O O . ILE A 1 88 ? 0.919 9.254 8.001 1.00 96.50 88 ILE A O 1
ATOM 671 N N . PRO A 1 89 ? 2.311 11.028 8.186 1.00 94.25 89 PRO A N 1
ATOM 672 C CA . PRO A 1 89 ? 3.450 10.340 7.595 1.00 94.25 89 PRO A CA 1
ATOM 673 C C . PRO A 1 89 ? 3.972 9.261 8.547 1.00 94.25 89 PRO A C 1
ATOM 675 O O . PRO A 1 89 ? 4.129 9.505 9.743 1.00 94.25 89 PRO A O 1
ATOM 678 N N . GLY A 1 90 ? 4.267 8.080 8.006 1.00 92.94 90 GLY A N 1
ATOM 679 C CA . GLY A 1 90 ? 4.955 7.025 8.741 1.00 92.94 90 GLY A CA 1
ATOM 680 C C . GLY A 1 90 ? 6.452 7.273 8.873 1.00 92.94 90 GLY A C 1
ATOM 681 O O . GLY A 1 90 ? 7.014 8.231 8.336 1.00 92.94 90 GLY A O 1
ATOM 682 N N . ASN A 1 91 ? 7.127 6.362 9.568 1.00 95.06 91 ASN A N 1
ATOM 683 C CA . ASN A 1 91 ? 8.581 6.369 9.661 1.00 95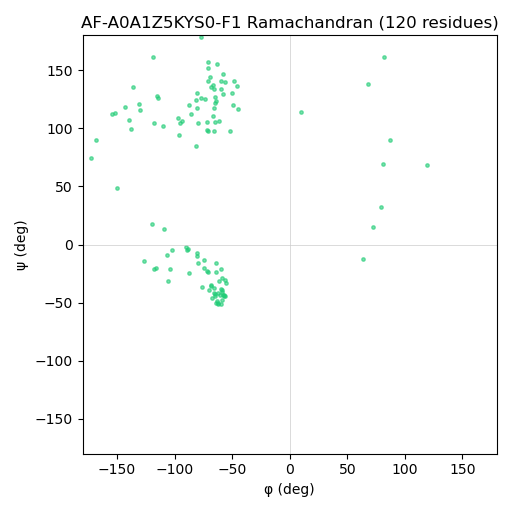.06 91 ASN A CA 1
ATOM 684 C C . ASN A 1 91 ? 9.212 6.114 8.280 1.00 95.06 91 ASN A C 1
ATOM 686 O O . ASN A 1 91 ? 9.253 4.977 7.808 1.00 95.06 91 ASN A O 1
ATOM 690 N N . SER A 1 92 ? 9.766 7.158 7.657 1.00 94.56 92 SER A N 1
ATOM 691 C CA . SER A 1 92 ? 10.346 7.090 6.310 1.00 94.56 92 SER A CA 1
ATOM 692 C C . SER A 1 92 ? 11.427 6.016 6.150 1.00 94.56 92 SER A C 1
ATOM 694 O O . SER A 1 92 ? 11.537 5.424 5.079 1.00 94.56 92 SER A O 1
ATOM 696 N N . ALA A 1 93 ? 12.214 5.726 7.194 1.00 94.56 93 ALA A N 1
ATOM 697 C CA . ALA A 1 93 ? 13.233 4.677 7.134 1.00 94.56 93 ALA A CA 1
ATOM 698 C C . ALA A 1 93 ? 12.603 3.277 7.079 1.00 94.56 93 ALA A C 1
ATOM 700 O O . ALA A 1 93 ? 13.065 2.421 6.325 1.00 94.56 93 ALA A O 1
ATOM 701 N N . ALA A 1 94 ? 11.524 3.059 7.837 1.00 93.88 94 ALA A N 1
ATOM 702 C CA . ALA A 1 94 ? 10.760 1.819 7.787 1.00 93.88 94 ALA A CA 1
ATOM 703 C C . ALA A 1 94 ? 10.047 1.675 6.432 1.00 93.88 94 ALA A C 1
ATOM 705 O O . ALA A 1 94 ? 10.200 0.653 5.772 1.00 93.88 94 ALA A O 1
ATOM 706 N N . VAL A 1 95 ? 9.387 2.727 5.939 1.00 93.56 95 VAL A N 1
ATOM 707 C CA . VAL A 1 95 ? 8.745 2.722 4.609 1.00 93.56 95 VAL A CA 1
ATOM 708 C C . VAL A 1 95 ? 9.757 2.414 3.498 1.00 93.56 95 VAL A C 1
ATOM 710 O O . VAL A 1 95 ? 9.483 1.596 2.617 1.00 93.56 95 VAL A O 1
ATOM 713 N N . ALA A 1 96 ? 10.952 3.012 3.545 1.00 93.31 96 ALA A N 1
ATOM 714 C CA . ALA A 1 96 ? 12.015 2.745 2.577 1.00 93.31 96 ALA A CA 1
ATOM 715 C C . ALA A 1 96 ? 12.526 1.297 2.657 1.00 93.31 96 ALA A C 1
ATOM 717 O O . ALA A 1 96 ? 12.707 0.648 1.624 1.00 93.31 96 ALA A O 1
ATOM 718 N N . ALA A 1 97 ? 12.724 0.766 3.867 1.00 92.88 97 ALA A N 1
ATOM 719 C CA . ALA A 1 97 ? 13.168 -0.609 4.071 1.00 92.88 97 ALA A CA 1
ATOM 720 C C . ALA A 1 97 ? 12.117 -1.631 3.605 1.00 92.88 97 ALA A C 1
ATOM 722 O O . ALA A 1 97 ? 12.476 -2.606 2.942 1.00 92.88 97 ALA A O 1
ATOM 723 N N . LEU A 1 98 ? 10.833 -1.383 3.885 1.00 92.50 98 LEU A N 1
ATOM 724 C CA . LEU A 1 98 ? 9.715 -2.203 3.421 1.00 92.50 98 LEU A CA 1
ATOM 725 C C . LEU A 1 98 ? 9.643 -2.189 1.894 1.00 92.50 98 LEU A C 1
ATOM 727 O O . LEU A 1 98 ? 9.642 -3.240 1.257 1.00 92.50 98 LEU A O 1
ATOM 731 N N . SER A 1 99 ? 9.666 -0.994 1.303 1.00 91.75 99 SER A N 1
ATOM 732 C CA . SER A 1 99 ? 9.627 -0.805 -0.149 1.00 91.75 99 SER A CA 1
ATOM 733 C C . SER A 1 99 ? 10.777 -1.532 -0.841 1.00 91.75 99 SER A C 1
ATOM 735 O O . SER A 1 99 ? 10.561 -2.219 -1.837 1.00 91.75 99 SER A O 1
ATOM 737 N N . HIS A 1 100 ? 11.992 -1.439 -0.293 1.00 90.62 100 HIS A N 1
ATOM 738 C CA . HIS A 1 100 ? 13.151 -2.163 -0.806 1.00 90.62 100 HIS A CA 1
ATOM 739 C C . HIS A 1 100 ? 12.993 -3.683 -0.653 1.00 90.62 100 HIS A C 1
ATOM 741 O O . HIS A 1 100 ? 13.293 -4.427 -1.585 1.00 90.62 100 HIS A O 1
ATOM 747 N N . ALA A 1 101 ? 12.526 -4.175 0.498 1.00 89.62 101 ALA A N 1
ATOM 748 C CA . ALA A 1 101 ? 12.295 -5.605 0.706 1.00 89.62 101 ALA A CA 1
ATOM 749 C C . ALA A 1 101 ? 11.285 -6.155 -0.314 1.00 89.62 101 ALA A C 1
ATOM 751 O O . ALA A 1 101 ? 11.574 -7.127 -1.012 1.00 89.62 101 ALA A O 1
ATOM 752 N N . VAL A 1 102 ? 10.159 -5.466 -0.501 1.00 90.56 102 VAL A N 1
ATOM 753 C CA . VAL A 1 102 ? 9.144 -5.807 -1.506 1.00 90.56 102 VAL A CA 1
ATOM 754 C C . VAL A 1 102 ? 9.724 -5.763 -2.925 1.00 90.56 102 VAL A C 1
ATOM 756 O O . VAL A 1 102 ? 9.494 -6.680 -3.717 1.00 90.56 102 VAL A O 1
ATOM 759 N N . ALA A 1 103 ? 10.516 -4.737 -3.244 1.00 88.50 103 ALA A N 1
ATOM 760 C CA . ALA A 1 103 ? 11.123 -4.551 -4.560 1.00 88.50 103 ALA A CA 1
ATOM 761 C C . ALA A 1 103 ? 12.250 -5.542 -4.886 1.00 88.50 103 ALA A C 1
ATOM 763 O O . ALA A 1 103 ? 12.512 -5.751 -6.061 1.00 88.50 103 ALA A O 1
ATOM 764 N N . CYS A 1 104 ? 12.925 -6.138 -3.896 1.00 85.75 104 CYS A N 1
ATOM 765 C CA . CYS A 1 104 ? 14.112 -6.977 -4.130 1.00 85.75 104 CYS A CA 1
ATOM 766 C C . CYS A 1 104 ? 13.953 -8.441 -3.704 1.00 85.75 104 CYS A C 1
ATOM 768 O O . CYS A 1 104 ? 14.720 -9.300 -4.134 1.00 85.75 104 CYS A O 1
ATOM 770 N N . GLN A 1 105 ? 13.007 -8.738 -2.816 1.00 83.62 105 GLN A N 1
ATOM 771 C CA . GLN A 1 105 ? 12.759 -10.088 -2.297 1.00 83.62 105 GLN A CA 1
ATOM 772 C C . GLN A 1 105 ? 11.373 -10.599 -2.699 1.00 83.62 105 GLN A C 1
ATOM 774 O O . GLN A 1 105 ? 11.167 -11.810 -2.772 1.00 83.62 105 GLN A O 1
ATOM 779 N N . GLY A 1 106 ? 10.458 -9.690 -3.050 1.00 82.94 106 GLY A N 1
ATOM 780 C CA . GLY A 1 106 ? 9.063 -10.010 -3.313 1.00 82.94 106 GLY A CA 1
ATOM 781 C C . GLY A 1 106 ? 8.254 -10.118 -2.023 1.00 82.94 106 GLY A C 1
ATOM 782 O O . GLY A 1 106 ? 8.787 -10.275 -0.927 1.00 82.94 106 GLY A O 1
ATOM 783 N N . LEU A 1 107 ? 6.937 -10.017 -2.167 1.00 84.31 107 LEU A N 1
ATOM 784 C CA . LEU A 1 107 ? 6.027 -9.891 -1.034 1.00 84.31 107 LEU A CA 1
ATOM 785 C C . LEU A 1 107 ? 5.832 -11.216 -0.260 1.00 84.31 107 LEU A C 1
ATOM 787 O O . LEU A 1 107 ? 5.502 -11.181 0.917 1.00 84.31 107 LEU A O 1
ATOM 791 N N . GLU A 1 108 ? 6.132 -12.373 -0.866 1.00 80.00 108 GLU A N 1
ATOM 792 C CA . GLU A 1 108 ? 6.092 -13.688 -0.189 1.00 80.00 108 GLU A CA 1
ATOM 793 C C . GLU A 1 108 ? 7.226 -13.890 0.820 1.00 80.00 108 GLU A C 1
ATOM 795 O O . GLU A 1 108 ? 7.114 -14.705 1.730 1.00 80.00 108 GLU A O 1
ATOM 800 N N . ALA A 1 109 ? 8.327 -13.153 0.663 1.00 79.12 109 ALA A N 1
ATOM 801 C CA . ALA A 1 109 ? 9.472 -13.220 1.566 1.00 79.12 109 ALA A CA 1
ATOM 802 C C . ALA A 1 109 ? 9.346 -12.256 2.758 1.00 79.12 109 ALA A C 1
ATOM 804 O O . ALA A 1 109 ? 10.223 -12.236 3.622 1.00 79.12 109 ALA A O 1
ATOM 805 N N . LEU A 1 110 ? 8.294 -11.433 2.791 1.00 84.38 110 LEU A N 1
ATOM 806 C CA . LEU A 1 110 ? 8.100 -10.422 3.817 1.00 84.38 110 LEU A CA 1
ATOM 807 C C . LEU A 1 110 ? 7.370 -11.018 5.029 1.00 84.38 110 LEU A C 1
ATOM 809 O O . LEU A 1 110 ? 6.223 -11.448 4.926 1.00 84.38 110 LEU A O 1
ATOM 813 N N . ASP A 1 111 ? 8.015 -10.982 6.195 1.00 86.38 111 ASP A N 1
ATOM 814 C CA . ASP A 1 111 ? 7.357 -11.296 7.463 1.00 86.38 111 ASP A CA 1
ATOM 815 C C . ASP A 1 111 ? 6.543 -10.089 7.950 1.00 86.38 111 ASP A C 1
ATOM 817 O O . ASP A 1 111 ? 7.095 -9.100 8.433 1.00 86.38 111 ASP A O 1
ATOM 821 N N . LEU A 1 112 ? 5.219 -10.165 7.806 1.00 83.19 112 LEU A N 1
ATOM 822 C CA . LEU A 1 112 ? 4.278 -9.134 8.258 1.00 83.19 112 LEU A CA 1
ATOM 823 C C . LEU A 1 112 ? 4.074 -9.118 9.780 1.00 83.19 112 LEU A C 1
ATOM 825 O O . LEU A 1 112 ? 3.483 -8.171 10.295 1.00 83.19 112 LEU A O 1
ATOM 829 N N . GLY A 1 113 ? 4.524 -10.157 10.491 1.00 84.94 113 GLY A N 1
ATOM 830 C CA . GLY A 1 113 ? 4.535 -10.197 11.953 1.00 84.94 113 GLY A CA 1
ATOM 831 C C . GLY A 1 113 ? 5.722 -9.451 12.566 1.00 84.94 113 GLY A C 1
ATOM 832 O O . GLY A 1 113 ? 5.748 -9.229 13.777 1.00 84.94 113 GLY A O 1
ATOM 833 N N . ASP A 1 114 ? 6.693 -9.048 11.745 1.00 87.75 114 ASP A N 1
ATOM 834 C CA . ASP A 1 114 ? 7.860 -8.296 12.183 1.00 87.75 114 ASP A CA 1
ATOM 835 C C . ASP A 1 114 ? 7.449 -6.911 12.707 1.00 87.75 114 ASP A C 1
ATOM 837 O O . ASP A 1 114 ? 6.785 -6.120 12.027 1.00 87.75 114 ASP A O 1
ATOM 841 N N . SER A 1 115 ? 7.889 -6.590 13.925 1.00 88.75 115 SER A N 1
ATOM 842 C CA . SER A 1 115 ? 7.585 -5.321 14.587 1.00 88.75 115 SER A CA 1
ATOM 843 C C . SER A 1 115 ? 8.084 -4.100 13.808 1.00 88.75 115 SER A C 1
ATOM 845 O O . SER A 1 115 ? 7.532 -3.013 13.983 1.00 88.75 115 SER A O 1
ATOM 847 N N . ARG A 1 116 ? 9.060 -4.266 12.900 1.00 88.12 116 ARG A N 1
ATOM 848 C CA . ARG A 1 116 ? 9.530 -3.211 11.984 1.00 88.12 116 ARG A CA 1
ATOM 849 C C . ARG A 1 116 ? 8.416 -2.615 11.118 1.00 88.12 116 ARG A C 1
ATOM 851 O O . ARG A 1 116 ? 8.504 -1.438 10.778 1.00 88.12 116 ARG A O 1
ATOM 858 N N . TRP A 1 117 ? 7.388 -3.399 10.786 1.00 89.88 117 TRP A N 1
ATOM 859 C CA . TRP A 1 117 ? 6.230 -2.988 9.972 1.00 89.88 117 TRP A CA 1
ATOM 860 C C . TRP A 1 117 ? 4.941 -2.868 10.807 1.00 89.88 117 TRP A C 1
ATOM 862 O O . TRP A 1 117 ? 3.826 -2.842 10.280 1.00 89.88 117 TRP A O 1
ATOM 872 N N . GLY A 1 118 ? 5.078 -2.860 12.137 1.00 89.06 118 GLY A N 1
ATOM 873 C CA . GLY A 1 118 ? 3.951 -2.877 13.067 1.00 89.06 118 GLY A CA 1
ATOM 874 C C . GLY A 1 118 ? 3.128 -1.590 13.039 1.00 89.06 118 GLY A C 1
ATOM 875 O O . GLY A 1 118 ? 1.899 -1.659 13.124 1.00 89.06 118 GLY A O 1
ATOM 876 N N . ASP A 1 119 ? 3.787 -0.445 12.852 1.00 91.62 119 ASP A N 1
ATOM 877 C CA . ASP A 1 119 ? 3.136 0.855 12.671 1.00 91.62 119 ASP A CA 1
ATOM 878 C C . ASP A 1 119 ? 2.219 0.823 11.437 1.00 91.62 119 ASP A C 1
ATOM 880 O O . ASP A 1 119 ? 2.583 0.298 10.392 1.00 91.62 119 ASP A O 1
ATOM 884 N N . VAL A 1 120 ? 0.997 1.333 11.565 1.00 92.62 120 VAL A N 1
ATOM 885 C CA . VAL A 1 120 ? 0.009 1.362 10.476 1.00 92.62 120 VAL A CA 1
ATOM 886 C C . VAL A 1 120 ? 0.249 2.497 9.484 1.00 92.62 120 VAL A C 1
ATOM 888 O O . VAL A 1 120 ? -0.312 2.494 8.390 1.00 92.62 120 VAL A O 1
ATOM 891 N N . HIS A 1 121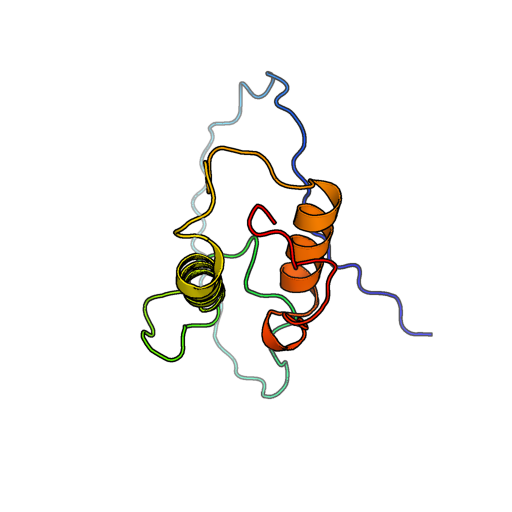 ? 1.067 3.477 9.865 1.00 92.94 121 HIS A N 1
ATOM 892 C CA . HIS A 1 121 ? 1.510 4.533 8.964 1.00 92.94 121 HIS A CA 1
ATOM 893 C C . HIS A 1 121 ? 2.676 4.085 8.061 1.00 92.94 121 HIS A C 1
ATOM 895 O O . HIS A 1 121 ? 3.058 4.838 7.163 1.00 92.94 121 HIS A O 1
ATOM 901 N N . VAL A 1 122 ? 3.228 2.886 8.303 1.00 90.06 122 VAL A N 1
ATOM 902 C CA . VAL A 1 122 ? 4.265 2.206 7.504 1.00 90.06 122 VAL A CA 1
ATOM 903 C C . VAL A 1 122 ? 3.621 1.160 6.602 1.00 90.06 122 VAL A C 1
ATOM 905 O O . VAL A 1 122 ? 4.007 1.132 5.412 1.00 90.06 122 VAL A O 1
#

Secondary structure (DSSP, 8-state):
-------------------------------------S--PPPS--SSSS-GGGSPBPSS-TTSBHHHHHHHHHHHHHTTTSTTTTTS---HHHHHHHHHHHHHH-GGG--TTSGGG-STT-

InterPro domains:
  IPR000198 Rho GTPase-activating protein domain [PF00620] (65-121)
  IPR000198 Rho GTPase-activating protein domain [PS50238] (50-122)
  IPR008936 Rho GTPase activation protein [G3DSA:1.10.555.10] (40-122)
  IPR008936 Rho GTPase activation protein [SSF48350] (49-109)

Nearest PDB structures (foldseek):
  5c5s-assembly2_B  TM=7.821E-01  e=8.892E-01  Homo sapiens

Mean predicted aligned error: 14.64 Å

Radius of gyration: 18.88 Å; Cα contacts (8 Å, |Δi|>4): 92; chains: 1; bounding box: 43×46×48 Å

Organism: Ornithodoros moubata (NCBI:txid6938)

Solvent-accessible surface area (backbone atoms only — not comparable to full-atom values): 8258 Å² total; per-residue (Å²): 135,87,76,86,81,74,78,82,73,85,80,87,77,83,91,76,96,80,79,84,86,85,91,73,90,78,91,75,93,79,87,78,80,92,75,92,69,90,87,70,77,76,72,54,26,47,74,51,98,61,60,77,89,65,29,56,51,23,94,92,41,75,92,38,43,30,67,56,56,50,54,49,54,50,37,67,74,71,28,76,86,44,88,49,71,94,71,51,83,39,58,64,68,46,37,51,52,50,53,47,44,30,32,49,52,18,71,89,70,56,69,79,84,39,70,81,59,60,54,82,55,80

Sequence (122 aa):
MPGHGGCRVILSDEPSLKAATMWRGKVVHSWKKFHGSLASLPPKGHSMGVPLSDCPPSLDNQYVPWLVSLCTRVVEAKGLETVGVYRIPGNSAAVAALSHAVACQGLEALDLG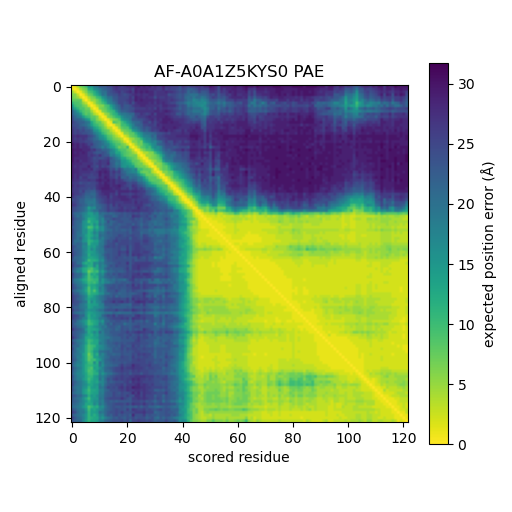DSRWGDVHV